Protein AF-A0A352AHS7-F1 (afdb_monomer_lite)

Sequence (173 aa):
MALIEYLEHDDWRSVLRRSFEGAIALLQTDRFGLTSSAIDDIRSWLTSGGISRVQLQLNRQMEERRLTVDRQSDIRDLLLVLVQESQHPIVQLMADGIIPTNQADLLMIYGMSESEFEAILQDISSGANPFESWMLANGYSSQQIDQIYQIIDRWLVKTELNFPARPDNFNLN

Foldseek 3Di:
DALLVLLVDPCNLVSLLCLQVVLLVCLVPPLPDDDDNNVVVNNVQQQVARLVSVLVVLVVSCVVVVPDPVSSVVSVVSSLVSLQVCLVSSVVCCVVSSGPDDPVSVCSNVVHDPVRVVVVVVCVVVVHDVVVVVCVVVPDDPVNVVVVVVVVVVVVVVCVVPDDDDDDDDDDD

pLDDT: mean 84.8, std 16.17, range [30.36, 98.0]

Structure (mmCIF, N/CA/C/O backbone):
data_AF-A0A352AHS7-F1
#
_entry.id   AF-A0A352AHS7-F1
#
loop_
_atom_site.group_PDB
_atom_site.id
_atom_site.type_symbol
_atom_site.label_atom_id
_atom_site.label_alt_id
_atom_site.label_comp_id
_atom_site.label_asym_id
_atom_site.label_entity_id
_atom_site.label_seq_id
_atom_site.pdbx_PDB_ins_code
_atom_site.Cartn_x
_atom_site.Cartn_y
_atom_site.Cartn_z
_atom_site.occupancy
_atom_site.B_iso_or_equiv
_atom_site.auth_seq_id
_atom_site.auth_comp_id
_atom_site.auth_asym_id
_atom_site.auth_atom_id
_atom_site.pdbx_PDB_model_num
ATOM 1 N N . MET A 1 1 ? 3.710 -8.630 -20.070 1.00 80.38 1 MET A N 1
ATOM 2 C CA . MET A 1 1 ? 4.895 -7.956 -19.523 1.00 80.38 1 MET A CA 1
ATOM 3 C C . MET A 1 1 ? 4.692 -7.773 -18.038 1.00 80.38 1 MET A C 1
ATOM 5 O O . MET A 1 1 ? 3.597 -7.366 -17.644 1.00 80.38 1 MET A O 1
ATOM 9 N N . ALA A 1 2 ? 5.701 -8.152 -17.261 1.00 87.44 2 ALA A N 1
ATOM 10 C CA . ALA A 1 2 ? 5.735 -7.941 -15.816 1.00 87.44 2 ALA A CA 1
ATOM 11 C C . ALA A 1 2 ? 5.865 -6.443 -15.508 1.00 87.44 2 ALA A C 1
ATOM 13 O O . ALA A 1 2 ? 6.270 -5.667 -16.380 1.00 87.44 2 ALA A O 1
ATOM 14 N N . LEU A 1 3 ? 5.544 -6.025 -14.281 1.00 91.25 3 LEU A N 1
ATOM 15 C CA . LEU A 1 3 ? 5.599 -4.609 -13.909 1.00 91.25 3 LEU A CA 1
ATOM 16 C C . LEU A 1 3 ? 6.987 -4.009 -14.166 1.00 91.25 3 LEU A C 1
ATOM 18 O O . LEU A 1 3 ? 7.085 -2.966 -14.808 1.00 91.25 3 LEU A O 1
ATOM 22 N N . ILE A 1 4 ? 8.053 -4.689 -13.736 1.00 92.31 4 ILE A N 1
ATOM 23 C CA . ILE A 1 4 ? 9.427 -4.182 -13.864 1.00 92.31 4 ILE A CA 1
ATOM 24 C C . ILE A 1 4 ? 9.837 -3.890 -15.309 1.00 92.31 4 ILE A C 1
ATOM 26 O O . ILE A 1 4 ? 10.536 -2.914 -15.557 1.00 92.31 4 ILE A O 1
ATOM 30 N N . GLU A 1 5 ? 9.356 -4.677 -16.271 1.00 88.62 5 GLU A N 1
ATOM 31 C CA . GLU A 1 5 ? 9.677 -4.476 -17.687 1.00 88.62 5 GLU A CA 1
ATOM 32 C C . GLU A 1 5 ? 9.110 -3.145 -18.188 1.00 88.62 5 GLU A C 1
ATOM 34 O O . GLU A 1 5 ? 9.740 -2.458 -18.985 1.00 88.62 5 GLU A O 1
ATOM 39 N N . TYR A 1 6 ? 7.947 -2.724 -17.687 1.00 89.88 6 TYR A N 1
ATOM 40 C CA . TYR A 1 6 ? 7.410 -1.401 -17.995 1.00 89.88 6 TYR A CA 1
ATOM 41 C C . TYR A 1 6 ? 8.152 -0.275 -17.276 1.00 89.88 6 TYR A C 1
ATOM 43 O O . TYR A 1 6 ? 8.233 0.826 -17.816 1.00 89.88 6 TYR A O 1
ATOM 51 N N . LEU A 1 7 ? 8.710 -0.538 -16.089 1.00 90.25 7 LEU A N 1
ATOM 52 C CA . LEU A 1 7 ? 9.439 0.470 -15.313 1.00 90.25 7 LEU A CA 1
ATOM 53 C C . LEU A 1 7 ? 10.772 0.894 -15.950 1.00 90.25 7 LEU A C 1
ATOM 55 O O . LEU A 1 7 ? 11.311 1.946 -15.612 1.00 90.25 7 LEU A O 1
ATOM 59 N N . GLU A 1 8 ? 11.275 0.111 -16.903 1.00 88.56 8 GLU A N 1
ATOM 60 C CA . GLU A 1 8 ? 12.451 0.439 -17.717 1.00 88.56 8 GLU A CA 1
ATOM 61 C C . GLU A 1 8 ? 12.149 1.468 -18.831 1.00 88.56 8 GLU A C 1
ATOM 63 O O . GLU A 1 8 ? 13.071 2.097 -19.348 1.00 88.56 8 GLU A O 1
ATOM 68 N N . HIS A 1 9 ? 10.877 1.669 -19.197 1.00 89.69 9 HIS A N 1
ATOM 69 C CA . HIS A 1 9 ? 10.460 2.502 -20.333 1.00 89.69 9 HIS A CA 1
ATOM 70 C C . HIS A 1 9 ? 10.014 3.907 -19.904 1.00 89.69 9 HIS A C 1
ATOM 72 O O . HIS A 1 9 ? 9.688 4.144 -18.746 1.00 89.69 9 HIS A O 1
ATOM 78 N N . ASP A 1 10 ? 9.932 4.856 -20.842 1.00 86.25 10 ASP A N 1
ATOM 79 C CA . ASP A 1 10 ? 9.635 6.262 -20.520 1.00 86.25 10 ASP A CA 1
ATOM 80 C C . ASP A 1 10 ? 8.222 6.507 -19.948 1.00 86.25 10 ASP A C 1
ATOM 82 O O . ASP A 1 10 ? 8.051 7.400 -19.118 1.00 86.25 10 ASP A O 1
ATOM 86 N N . ASP A 1 11 ? 7.223 5.688 -20.306 1.00 90.50 11 ASP A N 1
ATOM 87 C CA . ASP A 1 11 ? 5.838 5.786 -19.792 1.00 90.50 11 ASP A CA 1
ATOM 88 C C . ASP A 1 11 ? 5.616 5.038 -18.457 1.00 90.50 11 ASP A C 1
ATOM 90 O O . ASP A 1 11 ? 4.488 4.749 -18.044 1.00 90.50 11 ASP A O 1
ATOM 94 N N . TRP A 1 12 ? 6.692 4.703 -17.741 1.00 94.19 12 TRP A N 1
ATOM 95 C CA . TRP A 1 12 ? 6.616 3.919 -16.508 1.00 94.19 12 TRP A CA 1
ATOM 96 C C . TRP A 1 12 ? 5.683 4.517 -15.444 1.00 94.19 12 TRP A C 1
ATOM 98 O O . TRP A 1 12 ? 5.037 3.765 -14.716 1.00 94.19 12 TRP A O 1
ATOM 108 N N . ARG A 1 13 ? 5.574 5.853 -15.355 1.00 96.19 13 ARG A N 1
ATOM 109 C CA . ARG A 1 13 ? 4.726 6.542 -14.361 1.00 96.19 13 ARG A CA 1
ATOM 110 C C . ARG A 1 13 ? 3.256 6.167 -14.526 1.00 96.19 13 ARG A C 1
ATOM 112 O O . ARG A 1 13 ? 2.597 5.778 -13.561 1.00 96.19 13 ARG A O 1
ATOM 119 N N . SER A 1 14 ? 2.757 6.243 -15.758 1.00 95.50 14 SER A N 1
ATOM 120 C CA . SER A 1 14 ? 1.373 5.905 -16.098 1.00 95.50 14 SER A CA 1
ATOM 121 C C . SER A 1 14 ? 1.101 4.419 -15.894 1.00 95.50 14 SER A C 1
ATOM 123 O O . SER A 1 14 ? 0.000 4.031 -15.498 1.00 95.50 14 SER A O 1
ATOM 125 N N . VAL A 1 15 ? 2.088 3.564 -16.175 1.00 94.75 15 VAL A N 1
ATOM 126 C CA . VAL A 1 15 ? 1.950 2.121 -15.961 1.00 94.75 15 VAL A CA 1
ATOM 127 C C . VAL A 1 15 ? 1.928 1.779 -14.477 1.00 94.75 15 VAL A C 1
ATOM 129 O O . VAL A 1 15 ? 1.049 1.023 -14.069 1.00 94.75 15 VAL A O 1
ATOM 132 N N . LEU A 1 16 ? 2.822 2.349 -13.664 1.00 96.88 16 LEU A N 1
ATOM 133 C CA . LEU A 1 16 ? 2.849 2.111 -12.221 1.00 96.88 16 LEU A CA 1
ATOM 134 C C . LEU A 1 16 ? 1.526 2.525 -11.575 1.00 96.88 16 LEU A C 1
ATOM 136 O O . LEU A 1 16 ? 0.915 1.719 -10.877 1.00 96.88 16 LEU A O 1
ATOM 140 N N . ARG A 1 17 ? 1.042 3.734 -11.888 1.00 98.00 17 ARG A N 1
ATOM 141 C CA . ARG A 1 17 ? -0.247 4.244 -11.406 1.00 98.00 17 ARG A CA 1
ATOM 142 C C . ARG A 1 17 ? -1.402 3.313 -11.768 1.00 98.00 17 ARG A C 1
ATOM 144 O O . ARG A 1 17 ? -2.078 2.811 -10.878 1.00 98.00 17 ARG A O 1
ATOM 151 N N . ARG A 1 18 ? -1.585 3.016 -13.062 1.00 96.94 18 ARG A N 1
ATOM 152 C CA . ARG A 1 18 ? -2.674 2.136 -13.525 1.00 96.94 18 ARG A CA 1
ATOM 153 C C . ARG A 1 18 ? -2.581 0.736 -12.935 1.00 96.94 18 ARG A C 1
ATOM 155 O O . ARG A 1 18 ? -3.608 0.126 -12.655 1.00 96.94 18 ARG A O 1
ATOM 162 N N . SER A 1 19 ? -1.366 0.218 -12.768 1.00 97.44 19 SER A N 1
ATOM 163 C CA . SER A 1 19 ? -1.167 -1.112 -12.199 1.00 97.44 19 SER A CA 1
ATOM 164 C C . SER A 1 19 ? -1.565 -1.137 -10.726 1.00 97.44 19 SER A C 1
ATOM 166 O O . SER A 1 19 ? -2.237 -2.068 -10.290 1.00 97.44 19 SER A O 1
ATOM 168 N N . PHE A 1 20 ? -1.189 -0.097 -9.977 1.00 97.94 20 PHE A N 1
ATOM 169 C CA . PHE A 1 20 ? -1.501 0.036 -8.559 1.00 97.94 20 PHE A CA 1
ATOM 170 C C . PHE A 1 20 ? -3.001 0.234 -8.325 1.00 97.94 20 PHE A C 1
ATOM 172 O O . PHE A 1 20 ? -3.622 -0.552 -7.613 1.00 97.94 20 PHE A O 1
ATOM 179 N N . GLU A 1 21 ? -3.604 1.216 -8.996 1.00 97.38 21 GLU A N 1
ATOM 180 C CA . GLU A 1 21 ? -5.045 1.490 -8.929 1.00 97.38 21 GLU A CA 1
ATOM 181 C C . GLU A 1 21 ? -5.865 0.276 -9.392 1.00 97.38 21 GLU A C 1
ATOM 183 O O . GLU A 1 21 ? -6.843 -0.104 -8.750 1.00 97.38 21 GLU A O 1
ATOM 188 N N . GLY A 1 22 ? -5.429 -0.391 -10.467 1.00 96.81 22 GLY A N 1
ATOM 189 C CA . GLY A 1 22 ? -6.059 -1.609 -10.969 1.00 96.81 22 GLY A CA 1
ATOM 190 C C . GLY A 1 22 ? -5.990 -2.772 -9.978 1.00 96.81 22 GLY A C 1
ATOM 191 O O . GLY A 1 22 ? -6.960 -3.517 -9.843 1.00 96.81 22 GLY A O 1
ATOM 192 N N . ALA A 1 23 ? -4.878 -2.922 -9.252 1.00 97.69 23 ALA A N 1
ATOM 193 C CA . ALA A 1 23 ? -4.743 -3.951 -8.225 1.00 97.69 23 ALA A CA 1
ATOM 194 C C . ALA A 1 23 ? -5.692 -3.689 -7.049 1.00 97.69 23 ALA A C 1
ATOM 196 O O . ALA A 1 23 ? -6.396 -4.605 -6.626 1.00 97.69 23 ALA A O 1
ATOM 197 N N . ILE A 1 24 ? -5.768 -2.444 -6.568 1.00 97.25 24 ILE A N 1
ATOM 198 C CA . ILE A 1 24 ? -6.700 -2.042 -5.506 1.00 97.25 24 ILE A CA 1
ATOM 199 C C . ILE A 1 24 ? -8.151 -2.282 -5.935 1.00 97.25 24 ILE A C 1
ATOM 201 O O . ILE A 1 24 ? -8.898 -2.941 -5.213 1.00 97.25 24 ILE A O 1
ATOM 205 N N . ALA A 1 25 ? -8.534 -1.830 -7.133 1.00 96.69 25 ALA A N 1
ATOM 206 C CA . ALA A 1 25 ? -9.890 -1.999 -7.647 1.00 96.69 25 ALA A CA 1
ATOM 207 C C . ALA A 1 25 ? -10.298 -3.479 -7.741 1.00 96.69 25 ALA A C 1
ATOM 209 O O . ALA A 1 25 ? -11.414 -3.839 -7.361 1.00 96.69 25 ALA A O 1
ATOM 210 N N . LEU A 1 26 ? -9.394 -4.357 -8.193 1.00 96.06 26 LEU A N 1
ATOM 211 C CA . LEU A 1 26 ? -9.645 -5.800 -8.217 1.00 96.06 26 LEU A CA 1
ATOM 212 C C . LEU A 1 26 ? -9.808 -6.369 -6.811 1.00 96.06 26 LEU A C 1
ATOM 214 O O . LEU A 1 26 ? -10.750 -7.114 -6.572 1.00 96.06 26 LEU A O 1
ATOM 218 N N . LEU A 1 27 ? -8.942 -6.000 -5.865 1.00 95.88 27 LEU A N 1
ATOM 219 C CA . LEU A 1 27 ? -9.061 -6.473 -4.484 1.00 95.88 27 LEU A CA 1
ATOM 220 C C . LEU A 1 27 ? -10.393 -6.071 -3.835 1.00 95.88 27 LEU A C 1
ATOM 222 O O . LEU A 1 27 ? -10.911 -6.835 -3.026 1.00 95.88 27 LEU A O 1
ATOM 226 N N . GLN A 1 28 ? -10.959 -4.926 -4.219 1.00 93.19 28 GLN A N 1
ATOM 227 C CA . GLN A 1 28 ? -12.255 -4.453 -3.726 1.00 93.19 28 GLN A CA 1
ATOM 228 C C . GLN A 1 28 ? -13.466 -5.121 -4.397 1.00 93.19 28 GLN A C 1
ATOM 230 O O . GLN A 1 28 ? -14.540 -5.151 -3.801 1.00 93.19 28 GLN A O 1
ATOM 235 N N . THR A 1 29 ? -13.337 -5.612 -5.635 1.00 92.81 29 THR A N 1
ATOM 236 C CA . THR A 1 29 ? -14.494 -6.022 -6.460 1.00 92.81 29 THR A CA 1
ATOM 237 C C . THR A 1 29 ? -14.452 -7.479 -6.912 1.00 92.81 29 THR A C 1
ATOM 239 O O . THR A 1 29 ? -15.416 -8.212 -6.706 1.00 92.81 29 THR A O 1
ATOM 242 N N . ASP A 1 30 ? -13.343 -7.912 -7.509 1.00 91.81 30 ASP A N 1
ATOM 243 C CA . ASP A 1 30 ? -13.115 -9.274 -7.989 1.00 91.81 30 ASP A CA 1
ATOM 244 C C . ASP A 1 30 ? -11.653 -9.669 -7.750 1.00 91.81 30 ASP A C 1
ATOM 246 O O . ASP A 1 30 ? -10.775 -9.558 -8.614 1.00 91.81 30 ASP A O 1
ATOM 250 N N . ARG A 1 31 ? -11.394 -10.142 -6.526 1.00 85.25 31 ARG A N 1
ATOM 251 C CA . ARG A 1 31 ? -10.047 -10.459 -6.038 1.00 85.25 31 ARG A CA 1
ATOM 252 C C . ARG A 1 31 ? -9.295 -11.419 -6.960 1.00 85.25 31 ARG A C 1
ATOM 254 O O . ARG A 1 31 ? -8.076 -11.296 -7.091 1.00 85.25 31 ARG A O 1
ATOM 261 N N . PHE A 1 32 ? -9.999 -12.355 -7.592 1.00 88.56 32 PHE A N 1
ATOM 262 C CA . PHE A 1 32 ? -9.415 -13.408 -8.427 1.00 88.56 32 PHE A CA 1
ATOM 263 C C . PHE A 1 32 ? -9.594 -13.155 -9.927 1.00 88.56 32 PHE A C 1
ATOM 265 O O . PHE A 1 32 ? -9.212 -14.002 -10.737 1.00 88.56 32 PHE A O 1
ATOM 272 N N . GLY A 1 33 ? -10.120 -11.986 -10.299 1.00 88.75 33 GLY A N 1
ATOM 273 C CA . GLY A 1 33 ? -10.346 -11.598 -11.682 1.00 88.75 33 GLY A CA 1
ATOM 274 C C . GLY A 1 33 ? -9.075 -11.665 -12.528 1.00 88.75 33 GLY A C 1
ATOM 275 O O . GLY A 1 33 ? -7.960 -11.397 -12.059 1.00 88.75 33 GLY A O 1
ATOM 276 N N . LEU A 1 34 ? -9.240 -12.036 -13.796 1.00 90.44 34 LEU A N 1
ATOM 277 C CA . LEU A 1 34 ? -8.148 -12.043 -14.766 1.00 90.44 34 LEU A CA 1
ATOM 278 C C . LEU A 1 34 ? -7.705 -10.608 -15.064 1.00 90.44 34 LEU A C 1
ATOM 280 O O . LEU A 1 34 ? -8.527 -9.713 -15.241 1.00 90.44 34 LEU A O 1
ATOM 284 N N . THR A 1 35 ? -6.395 -10.393 -15.142 1.00 93.12 35 THR A N 1
ATOM 285 C CA . THR A 1 35 ? -5.814 -9.065 -15.347 1.00 93.12 35 THR A CA 1
ATOM 286 C C . THR A 1 35 ? -4.433 -9.158 -15.994 1.00 93.12 35 THR A C 1
ATOM 288 O O . THR A 1 35 ? -3.923 -10.247 -16.263 1.00 93.12 35 THR A O 1
ATOM 291 N N . SER A 1 36 ? -3.829 -8.009 -16.284 1.00 93.81 36 SER A N 1
ATOM 292 C CA . SER A 1 36 ? -2.459 -7.948 -16.790 1.00 93.81 36 SER A CA 1
ATOM 293 C C . SER A 1 36 ? -1.448 -8.394 -15.729 1.00 93.81 36 SER A C 1
ATOM 295 O O . SER A 1 36 ? -1.640 -8.151 -14.541 1.00 93.81 36 SER A O 1
ATOM 297 N N . SER A 1 37 ? -0.325 -8.971 -16.165 1.00 93.81 37 SER A N 1
ATOM 298 C CA . SER A 1 37 ? 0.751 -9.410 -15.262 1.00 93.81 37 SER A CA 1
ATOM 299 C C . SER A 1 37 ? 1.276 -8.290 -14.354 1.00 93.81 37 SER A C 1
ATOM 301 O O . SER A 1 37 ? 1.572 -8.561 -13.203 1.00 93.81 37 SER A O 1
ATOM 303 N N . ALA A 1 38 ? 1.344 -7.039 -14.824 1.00 94.75 38 ALA A N 1
ATOM 304 C CA . ALA A 1 38 ? 1.801 -5.912 -14.004 1.00 94.75 38 ALA A CA 1
ATOM 305 C C . ALA A 1 38 ? 0.830 -5.563 -12.858 1.00 94.75 38 ALA A C 1
ATOM 307 O O . ALA A 1 38 ? 1.261 -5.231 -11.756 1.00 94.75 38 ALA A O 1
ATOM 308 N N . ILE A 1 39 ? -0.482 -5.665 -13.106 1.00 96.81 39 ILE A N 1
ATOM 309 C CA . ILE A 1 39 ? -1.504 -5.524 -12.057 1.00 96.81 39 ILE A CA 1
ATOM 310 C C . ILE A 1 39 ? -1.431 -6.717 -11.098 1.00 96.81 39 ILE A C 1
ATOM 312 O O . ILE A 1 39 ? -1.540 -6.543 -9.885 1.00 96.81 39 ILE A O 1
ATOM 316 N N . ASP A 1 40 ? -1.237 -7.924 -11.634 1.00 96.25 40 ASP A N 1
ATOM 317 C CA . ASP A 1 40 ? -1.167 -9.143 -10.830 1.00 96.25 40 ASP A CA 1
ATOM 318 C C . ASP A 1 40 ? 0.056 -9.176 -9.902 1.00 96.25 40 ASP A C 1
ATOM 320 O O . ASP A 1 40 ? -0.067 -9.588 -8.750 1.00 96.25 40 ASP A O 1
ATOM 324 N N . ASP A 1 41 ? 1.201 -8.655 -10.356 1.00 96.50 41 ASP A N 1
ATOM 325 C CA . ASP A 1 41 ? 2.402 -8.470 -9.535 1.00 96.50 41 ASP A CA 1
ATOM 326 C C . ASP A 1 41 ? 2.070 -7.653 -8.274 1.00 96.50 41 ASP A C 1
ATOM 328 O O . ASP A 1 41 ? 2.253 -8.128 -7.149 1.00 96.50 41 ASP A O 1
ATOM 332 N N . ILE A 1 42 ? 1.492 -6.456 -8.444 1.00 97.44 42 ILE A N 1
ATOM 333 C CA . ILE A 1 42 ? 1.124 -5.585 -7.316 1.00 97.44 42 ILE A CA 1
ATOM 334 C C . ILE A 1 42 ? 0.070 -6.257 -6.437 1.00 97.44 42 ILE A C 1
ATOM 336 O O . ILE A 1 42 ? 0.216 -6.276 -5.216 1.00 97.44 42 ILE A O 1
ATOM 340 N N . ARG A 1 43 ? -0.967 -6.853 -7.034 1.00 97.31 43 ARG A N 1
ATOM 341 C CA . ARG A 1 43 ? -2.020 -7.574 -6.306 1.00 97.31 43 ARG A CA 1
ATOM 342 C C . ARG A 1 43 ? -1.443 -8.681 -5.419 1.00 97.31 43 ARG A C 1
ATOM 344 O O . ARG A 1 43 ? -1.817 -8.805 -4.248 1.00 97.31 43 ARG A O 1
ATOM 351 N N . SER A 1 44 ? -0.532 -9.484 -5.959 1.00 96.50 44 SER A N 1
ATOM 352 C CA . SER A 1 44 ? 0.135 -10.561 -5.230 1.00 96.50 44 SER A CA 1
ATOM 353 C C . SER A 1 44 ? 0.993 -10.018 -4.085 1.00 96.50 44 SER A C 1
ATOM 355 O O . SER A 1 44 ? 0.954 -10.537 -2.968 1.00 96.50 44 SER A O 1
ATOM 357 N N . TRP A 1 45 ? 1.737 -8.937 -4.311 1.00 97.31 45 TRP A N 1
ATOM 358 C CA . TRP A 1 45 ? 2.573 -8.337 -3.270 1.00 97.31 45 TRP A CA 1
ATOM 359 C C . TRP A 1 45 ? 1.737 -7.712 -2.149 1.00 97.31 45 TRP A C 1
ATOM 361 O O . TRP A 1 45 ? 1.998 -7.998 -0.981 1.00 97.31 45 TRP A O 1
ATOM 371 N N . LEU A 1 46 ? 0.680 -6.970 -2.492 1.00 96.62 46 LEU A N 1
ATOM 372 C CA . LEU A 1 46 ? -0.267 -6.401 -1.529 1.00 96.62 46 LEU A CA 1
ATOM 373 C C . LEU A 1 46 ? -0.897 -7.481 -0.644 1.00 96.62 46 LEU A C 1
ATOM 375 O O . LEU A 1 46 ? -0.905 -7.364 0.577 1.00 96.62 46 LEU A O 1
ATOM 379 N N . THR A 1 47 ? -1.389 -8.565 -1.241 1.00 95.31 47 THR A N 1
ATOM 380 C CA . THR A 1 47 ? -2.056 -9.637 -0.481 1.00 95.31 47 THR A CA 1
ATOM 381 C C . THR A 1 47 ? -1.095 -10.497 0.338 1.00 95.31 47 THR A C 1
ATOM 383 O O . THR A 1 47 ? -1.510 -11.092 1.329 1.00 95.31 47 THR A O 1
ATOM 386 N N . SER A 1 48 ? 0.183 -10.574 -0.045 1.00 93.62 48 SER A N 1
ATOM 387 C CA . SER A 1 48 ? 1.188 -11.379 0.665 1.00 93.62 48 SER A CA 1
ATOM 388 C C . SER A 1 48 ? 1.904 -10.633 1.791 1.00 93.62 48 SER A C 1
ATOM 390 O O . SER A 1 48 ? 2.421 -11.279 2.701 1.00 93.62 48 SER A O 1
ATOM 392 N N . GLY A 1 49 ? 1.949 -9.300 1.762 1.00 91.25 49 GLY A N 1
ATOM 393 C CA . GLY A 1 49 ? 2.622 -8.533 2.813 1.00 91.25 49 GLY A CA 1
ATOM 394 C C . GLY A 1 49 ? 2.437 -7.021 2.740 1.00 91.25 49 GLY A C 1
ATOM 395 O O . GLY A 1 49 ? 3.314 -6.291 3.196 1.00 91.25 49 GLY A O 1
ATOM 396 N N . GLY A 1 50 ? 1.343 -6.559 2.136 1.00 93.94 50 GLY A N 1
ATOM 397 C CA . GLY A 1 50 ? 0.973 -5.150 2.105 1.00 93.94 50 GLY A CA 1
ATOM 398 C C . GLY A 1 50 ? 1.920 -4.261 1.307 1.00 93.94 50 GLY A C 1
ATOM 399 O O . GLY A 1 50 ? 2.563 -4.689 0.343 1.00 93.94 50 GLY A O 1
ATOM 400 N N . ILE A 1 51 ? 1.967 -2.992 1.696 1.00 94.94 51 ILE A N 1
ATOM 401 C CA . ILE A 1 51 ? 2.738 -1.952 1.011 1.00 94.94 51 ILE A CA 1
ATOM 402 C C . ILE A 1 51 ? 4.238 -2.201 1.177 1.00 94.94 51 ILE A C 1
ATOM 404 O O . ILE A 1 51 ? 4.986 -2.116 0.202 1.00 94.94 51 ILE A O 1
ATOM 408 N N . SER A 1 52 ? 4.666 -2.627 2.363 1.00 93.44 52 SER A N 1
ATOM 409 C CA . SER A 1 52 ? 6.042 -3.020 2.666 1.00 93.44 52 SER A CA 1
ATOM 410 C C . SER A 1 52 ? 6.538 -4.094 1.700 1.00 93.44 52 SER A C 1
ATOM 412 O O . SER A 1 52 ? 7.670 -4.042 1.211 1.00 93.44 52 SER A O 1
ATOM 414 N N . ARG A 1 53 ? 5.682 -5.065 1.354 1.00 95.62 53 ARG A N 1
ATOM 415 C CA . ARG A 1 53 ? 6.033 -6.097 0.374 1.00 95.62 53 ARG A CA 1
ATOM 416 C C . ARG A 1 53 ? 6.135 -5.542 -1.042 1.00 95.62 53 ARG A C 1
ATOM 418 O O . ARG A 1 53 ? 7.060 -5.938 -1.751 1.00 95.62 53 ARG A O 1
ATOM 425 N N . VAL A 1 54 ? 5.243 -4.633 -1.442 1.00 96.44 54 VAL A N 1
ATOM 426 C CA . VAL A 1 54 ? 5.321 -3.938 -2.740 1.00 96.44 54 VAL A CA 1
ATOM 427 C C . VAL A 1 54 ? 6.642 -3.174 -2.856 1.00 96.44 54 VAL A C 1
ATOM 429 O O . VAL A 1 54 ? 7.368 -3.359 -3.831 1.00 96.44 54 VAL A O 1
ATOM 432 N N . GLN A 1 55 ? 7.004 -2.388 -1.838 1.00 95.62 55 GLN A N 1
ATOM 433 C CA . GLN A 1 55 ? 8.272 -1.655 -1.789 1.00 95.62 55 GLN A CA 1
ATOM 434 C C . GLN A 1 55 ? 9.481 -2.587 -1.880 1.00 95.62 55 GLN A C 1
ATOM 436 O O . GLN A 1 55 ? 10.385 -2.352 -2.681 1.00 95.62 55 GLN A O 1
ATOM 441 N N . LEU A 1 56 ? 9.487 -3.664 -1.088 1.00 95.94 56 LEU A N 1
ATOM 442 C CA . LEU A 1 56 ? 10.568 -4.645 -1.082 1.00 95.94 56 LEU A CA 1
ATOM 443 C C . LEU A 1 56 ? 10.771 -5.277 -2.465 1.00 95.94 56 LEU A C 1
ATOM 445 O O . LEU A 1 56 ? 11.905 -5.384 -2.929 1.00 95.94 56 LEU A O 1
ATOM 449 N N . GLN A 1 57 ? 9.687 -5.708 -3.120 1.00 96.94 57 GLN A N 1
ATOM 450 C CA . GLN A 1 57 ? 9.779 -6.341 -4.438 1.00 96.94 57 GLN A CA 1
ATOM 451 C C . GLN A 1 57 ? 10.188 -5.349 -5.521 1.00 96.94 57 GLN A C 1
ATOM 453 O O . GLN A 1 57 ? 11.048 -5.681 -6.332 1.00 96.94 57 GLN A O 1
ATOM 458 N N . LEU A 1 58 ? 9.649 -4.128 -5.502 1.00 95.88 58 LEU A N 1
ATOM 459 C CA . LEU A 1 58 ? 10.064 -3.083 -6.432 1.00 95.88 58 LEU A CA 1
ATOM 460 C C . LEU A 1 58 ? 11.551 -2.764 -6.280 1.00 95.88 58 LEU A C 1
ATOM 462 O O . LEU A 1 58 ? 12.271 -2.824 -7.268 1.00 95.88 58 LEU A O 1
ATOM 466 N N . ASN A 1 59 ? 12.037 -2.500 -5.064 1.00 95.75 59 ASN A N 1
ATOM 467 C CA . ASN A 1 59 ? 13.457 -2.211 -4.831 1.00 95.75 59 ASN A CA 1
ATOM 468 C C . ASN A 1 59 ? 14.349 -3.340 -5.350 1.00 95.75 59 ASN A C 1
ATOM 470 O O . ASN A 1 59 ? 15.253 -3.093 -6.145 1.00 95.75 59 ASN A O 1
ATOM 474 N N . ARG A 1 60 ? 14.022 -4.587 -4.994 1.00 96.44 60 ARG A N 1
ATOM 475 C CA . ARG A 1 60 ? 14.746 -5.764 -5.472 1.00 96.44 60 ARG A CA 1
ATOM 476 C C . ARG A 1 60 ? 14.777 -5.837 -7.001 1.00 96.44 60 ARG A C 1
ATOM 478 O O . ARG A 1 60 ? 15.837 -6.030 -7.586 1.00 96.44 60 ARG A O 1
ATOM 485 N N . GLN A 1 61 ? 13.627 -5.693 -7.656 1.00 95.00 61 GLN A N 1
ATOM 486 C CA . GLN A 1 61 ? 13.539 -5.805 -9.111 1.00 95.00 61 GLN A CA 1
ATOM 487 C C . GLN A 1 61 ? 14.265 -4.654 -9.822 1.00 95.00 61 GLN A C 1
ATOM 489 O O . GLN A 1 61 ? 14.932 -4.880 -10.831 1.00 95.00 61 GLN A O 1
ATOM 494 N N . MET A 1 62 ? 14.190 -3.433 -9.289 1.00 95.94 62 MET A N 1
ATOM 495 C CA . MET A 1 62 ? 14.913 -2.283 -9.833 1.00 95.94 62 MET A CA 1
ATOM 496 C C . MET A 1 62 ? 16.436 -2.434 -9.700 1.00 95.94 62 MET A C 1
ATOM 498 O O . MET A 1 62 ? 17.165 -2.066 -10.625 1.00 95.94 62 MET A O 1
ATOM 502 N N . GLU A 1 63 ? 16.916 -2.998 -8.588 1.00 93.69 63 GLU A N 1
ATOM 503 C CA . GLU A 1 63 ? 18.330 -3.332 -8.376 1.00 93.69 63 GLU A CA 1
ATOM 504 C C . GLU A 1 63 ? 18.805 -4.425 -9.340 1.00 93.69 63 GLU A C 1
ATOM 506 O O . GLU A 1 63 ? 19.821 -4.255 -10.018 1.00 93.69 63 GLU A O 1
ATOM 511 N N . GLU A 1 64 ? 18.048 -5.521 -9.461 1.00 94.44 64 GLU A N 1
ATOM 512 C CA . GLU A 1 64 ? 18.348 -6.629 -10.378 1.00 94.44 64 GLU A CA 1
ATOM 513 C C . GLU A 1 64 ? 18.428 -6.151 -11.840 1.00 94.44 64 GLU A C 1
ATOM 515 O O . GLU A 1 64 ? 19.302 -6.587 -12.595 1.00 94.44 64 GLU A O 1
ATOM 520 N N . ARG A 1 65 ? 17.562 -5.206 -12.228 1.00 92.06 65 ARG A N 1
ATOM 521 C CA . ARG A 1 65 ? 17.541 -4.581 -13.562 1.00 92.06 65 ARG A CA 1
ATOM 522 C C . ARG A 1 65 ? 18.479 -3.386 -13.722 1.00 92.06 65 ARG A C 1
ATOM 524 O O . ARG A 1 65 ? 18.610 -2.868 -14.828 1.00 92.06 65 ARG A O 1
ATOM 531 N N . ARG A 1 66 ? 19.183 -2.983 -12.660 1.00 93.31 66 ARG A N 1
ATOM 532 C CA . ARG A 1 66 ? 20.159 -1.879 -12.659 1.00 93.31 66 ARG A CA 1
ATOM 533 C C . ARG A 1 66 ? 19.576 -0.552 -13.156 1.00 93.31 66 ARG A C 1
ATOM 535 O O . ARG A 1 66 ? 20.242 0.184 -13.885 1.00 93.31 66 ARG A O 1
ATOM 542 N N . LEU A 1 67 ? 18.346 -0.232 -12.752 1.00 93.50 67 LEU A N 1
ATOM 543 C CA . LEU A 1 67 ? 17.775 1.095 -13.003 1.00 93.50 67 LEU A CA 1
ATOM 544 C C . LEU A 1 67 ? 18.653 2.167 -12.346 1.00 93.50 67 LEU A C 1
ATOM 546 O O . LEU A 1 67 ? 19.251 1.930 -11.293 1.00 93.50 67 LEU A O 1
ATOM 550 N N . THR A 1 68 ? 18.720 3.352 -12.954 1.00 95.00 68 THR A N 1
ATOM 551 C CA . THR A 1 68 ? 19.497 4.471 -12.403 1.00 95.00 68 THR A CA 1
ATOM 552 C C . THR A 1 68 ? 18.977 4.871 -11.024 1.00 95.00 68 THR A C 1
ATOM 554 O O . THR A 1 68 ? 17.785 4.747 -10.748 1.00 95.00 68 THR A O 1
ATOM 557 N N . VAL A 1 69 ? 19.860 5.381 -10.162 1.00 94.75 69 VAL A N 1
ATOM 558 C CA . VAL A 1 69 ? 19.493 5.815 -8.800 1.00 94.75 69 VAL A CA 1
ATOM 559 C C . VAL A 1 69 ? 18.348 6.831 -8.834 1.00 94.75 69 VAL A C 1
ATOM 561 O O . VAL A 1 69 ? 17.386 6.681 -8.082 1.00 94.75 69 VAL A O 1
ATOM 564 N N . ASP A 1 70 ? 18.399 7.784 -9.768 1.00 96.00 70 ASP A N 1
ATOM 565 C CA . ASP A 1 70 ? 17.346 8.785 -9.966 1.00 96.00 70 ASP A CA 1
ATOM 566 C C . ASP A 1 70 ? 16.007 8.134 -10.331 1.00 96.00 70 ASP A C 1
ATOM 568 O O . ASP A 1 70 ? 14.981 8.441 -9.732 1.00 96.00 70 ASP A O 1
ATOM 572 N N . ARG A 1 71 ? 16.007 7.162 -11.257 1.00 94.44 71 ARG A N 1
ATOM 573 C CA . ARG A 1 71 ? 14.784 6.442 -11.644 1.00 94.44 71 ARG A CA 1
ATOM 574 C C . ARG A 1 71 ? 14.214 5.648 -10.472 1.00 94.44 71 ARG A C 1
ATOM 576 O O . ARG A 1 71 ? 13.001 5.625 -10.292 1.00 94.44 71 ARG A O 1
ATOM 583 N N . GLN A 1 72 ? 15.068 5.001 -9.684 1.00 95.69 72 GLN A N 1
ATOM 584 C CA . GLN A 1 72 ? 14.625 4.273 -8.498 1.00 95.69 72 GLN A CA 1
ATOM 585 C C . GLN A 1 72 ? 14.007 5.209 -7.457 1.00 95.69 72 GLN A C 1
ATOM 587 O O . GLN A 1 72 ? 13.003 4.853 -6.842 1.00 95.69 72 GLN A O 1
ATOM 592 N N . SER A 1 73 ? 14.595 6.394 -7.264 1.00 96.31 73 SER A N 1
ATOM 593 C CA . SER A 1 73 ? 14.042 7.415 -6.372 1.00 96.31 73 SER A CA 1
ATOM 594 C C . SER A 1 73 ? 12.675 7.877 -6.859 1.00 96.31 73 SER A C 1
ATOM 596 O O . SER A 1 73 ? 11.709 7.762 -6.114 1.00 96.31 73 SER A O 1
ATOM 598 N N . ASP A 1 74 ? 12.567 8.257 -8.135 1.00 97.12 74 ASP A N 1
ATOM 599 C CA . ASP A 1 74 ? 11.306 8.685 -8.741 1.00 97.12 74 ASP A CA 1
ATOM 600 C C . ASP A 1 74 ? 10.191 7.635 -8.570 1.00 97.12 74 ASP A C 1
ATOM 602 O O . ASP A 1 74 ? 9.035 7.979 -8.317 1.00 97.12 74 ASP A O 1
ATOM 606 N N . ILE A 1 75 ? 10.517 6.346 -8.738 1.00 96.62 75 ILE A N 1
ATOM 607 C CA . ILE A 1 75 ? 9.555 5.245 -8.586 1.00 96.62 75 ILE A CA 1
ATOM 608 C C . ILE A 1 75 ? 9.087 5.120 -7.133 1.00 96.62 75 ILE A C 1
ATOM 610 O O . ILE A 1 75 ? 7.889 4.955 -6.897 1.00 96.62 75 ILE A O 1
ATOM 614 N N . ARG A 1 76 ? 10.006 5.213 -6.162 1.00 95.81 76 ARG A N 1
ATOM 615 C CA . ARG A 1 76 ? 9.663 5.177 -4.731 1.00 95.81 76 ARG A CA 1
ATOM 616 C C . ARG A 1 76 ? 8.789 6.361 -4.332 1.00 95.81 76 ARG A C 1
ATOM 618 O O . ARG A 1 76 ? 7.794 6.163 -3.637 1.00 95.81 76 ARG A O 1
ATOM 625 N N . ASP A 1 77 ? 9.121 7.551 -4.816 1.00 96.00 77 ASP A N 1
ATOM 626 C CA . ASP A 1 77 ? 8.374 8.772 -4.521 1.00 96.00 77 ASP A CA 1
ATOM 627 C C . ASP A 1 77 ? 6.962 8.701 -5.111 1.00 96.00 77 ASP A C 1
ATOM 629 O O . ASP A 1 77 ? 5.981 8.995 -4.427 1.00 96.00 77 ASP A O 1
ATOM 633 N N . LEU A 1 78 ? 6.824 8.218 -6.352 1.00 97.00 78 LEU A N 1
ATOM 634 C CA . LEU A 1 78 ? 5.505 8.010 -6.946 1.00 97.00 78 LEU A CA 1
ATOM 635 C C . LEU A 1 78 ? 4.698 6.952 -6.183 1.00 97.00 78 LEU A C 1
ATOM 637 O O . LEU A 1 78 ? 3.504 7.143 -5.973 1.00 97.00 78 LEU A O 1
ATOM 641 N N . LEU A 1 79 ? 5.320 5.857 -5.741 1.00 96.44 79 LEU A N 1
ATOM 642 C CA . LEU A 1 79 ? 4.627 4.847 -4.940 1.00 96.44 79 LEU A CA 1
ATOM 643 C C . LEU A 1 79 ? 4.083 5.435 -3.630 1.00 96.44 79 LEU A C 1
ATOM 645 O O . LEU A 1 79 ? 2.946 5.142 -3.271 1.00 96.44 79 LEU A O 1
ATOM 649 N N . LEU A 1 80 ? 4.858 6.277 -2.939 1.00 93.75 80 LEU A N 1
ATOM 650 C CA . LEU A 1 80 ? 4.401 6.974 -1.731 1.00 93.75 80 LEU A CA 1
ATOM 651 C C . LEU A 1 80 ? 3.164 7.834 -2.017 1.00 93.75 80 LEU A C 1
ATOM 653 O O . LEU A 1 80 ? 2.182 7.753 -1.282 1.00 93.75 80 LEU A O 1
ATOM 657 N N . VAL A 1 81 ? 3.177 8.593 -3.116 1.00 95.50 81 VAL A N 1
ATOM 658 C CA . VAL A 1 81 ? 2.019 9.392 -3.548 1.00 95.50 81 VAL A CA 1
ATOM 659 C C . VAL A 1 81 ? 0.800 8.507 -3.813 1.00 95.50 81 VAL A C 1
ATOM 661 O O . VAL A 1 81 ? -0.286 8.810 -3.328 1.00 95.50 81 VAL A O 1
ATOM 664 N N . LEU A 1 82 ? 0.966 7.385 -4.519 1.00 96.62 82 LEU A N 1
ATOM 665 C CA . LEU A 1 82 ? -0.139 6.467 -4.822 1.00 96.62 82 LEU A CA 1
ATOM 666 C C . LEU A 1 82 ? -0.749 5.843 -3.561 1.00 96.62 82 LEU A C 1
ATOM 668 O O . LEU A 1 82 ? -1.967 5.677 -3.484 1.00 96.62 82 LEU A O 1
ATOM 672 N N . VAL A 1 83 ? 0.083 5.516 -2.569 1.00 94.19 83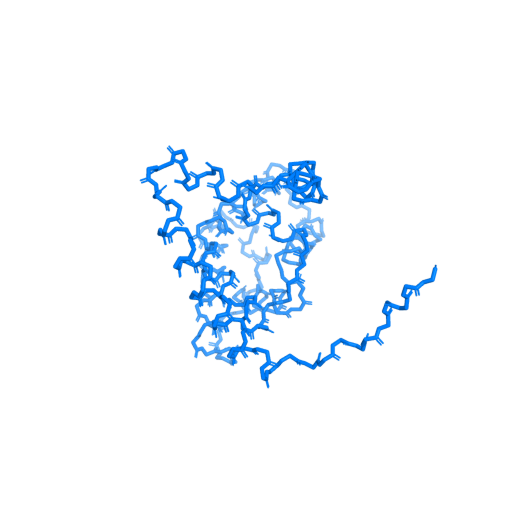 VAL A N 1
ATOM 673 C CA . VAL A 1 83 ? -0.369 4.994 -1.271 1.00 94.19 83 VAL A CA 1
ATOM 674 C C . VAL A 1 83 ? -1.191 6.039 -0.522 1.00 94.19 83 VAL A C 1
ATOM 676 O O . VAL A 1 83 ? -2.247 5.703 0.006 1.00 94.19 83 VAL A O 1
ATOM 679 N N . GLN A 1 84 ? -0.755 7.299 -0.534 1.00 91.44 84 GLN A N 1
ATOM 680 C CA . GLN A 1 84 ? -1.484 8.412 0.078 1.00 91.44 84 GLN A CA 1
ATOM 681 C C . GLN A 1 84 ? -2.821 8.679 -0.628 1.00 91.44 84 GLN A C 1
ATOM 683 O O . GLN A 1 84 ? -3.866 8.744 0.015 1.00 91.44 84 GLN A O 1
ATOM 688 N N . GLU A 1 85 ? -2.823 8.745 -1.961 1.00 94.00 85 GLU A N 1
ATOM 689 C CA . GLU A 1 85 ? -4.046 8.917 -2.760 1.00 94.00 85 GLU A CA 1
ATOM 690 C C . GLU A 1 85 ? -5.036 7.752 -2.577 1.00 94.00 85 GLU A C 1
ATOM 692 O O . GLU A 1 85 ? -6.249 7.943 -2.659 1.00 94.00 85 GLU A O 1
ATOM 697 N N . SER A 1 86 ? -4.528 6.549 -2.290 1.00 93.62 86 SER A N 1
ATOM 698 C CA . SER A 1 86 ? -5.320 5.330 -2.085 1.00 93.62 86 SER A CA 1
ATOM 699 C C . SER A 1 86 ? -5.476 4.945 -0.610 1.00 93.62 86 SER A C 1
ATOM 701 O O . SER A 1 86 ? -5.835 3.801 -0.320 1.00 93.62 86 SER A O 1
ATOM 703 N N . GLN A 1 87 ? -5.244 5.874 0.326 1.00 91.44 87 GLN A N 1
ATOM 704 C CA . GLN A 1 87 ? -5.272 5.612 1.769 1.00 91.44 87 GLN A CA 1
ATOM 705 C C . GLN A 1 87 ? -6.556 4.895 2.195 1.00 91.44 87 GLN A C 1
ATOM 707 O O . GLN A 1 87 ? -6.504 3.830 2.806 1.00 91.44 87 GLN A O 1
ATOM 712 N N . HIS A 1 88 ? -7.716 5.459 1.855 1.00 91.69 88 HIS A N 1
ATOM 713 C CA . HIS A 1 88 ? -8.995 4.908 2.292 1.00 91.69 88 HIS A CA 1
ATOM 714 C C . HIS A 1 88 ? -9.257 3.492 1.734 1.00 91.69 88 HIS A C 1
ATOM 716 O O . HIS A 1 88 ? -9.517 2.591 2.535 1.00 91.69 88 HIS A O 1
ATOM 722 N N . PRO A 1 89 ? -9.117 3.237 0.415 1.00 93.69 89 PRO A N 1
ATOM 723 C CA . PRO A 1 89 ? -9.171 1.884 -0.135 1.00 93.69 89 PRO A CA 1
ATOM 724 C C . PRO A 1 89 ? -8.234 0.881 0.545 1.00 93.69 89 PRO A C 1
ATOM 726 O O . PRO A 1 89 ? -8.653 -0.235 0.840 1.00 93.69 89 PRO A O 1
ATOM 729 N N . ILE A 1 90 ? -6.981 1.261 0.814 1.00 92.69 90 ILE A N 1
ATOM 730 C CA . ILE A 1 90 ? -5.995 0.362 1.429 1.00 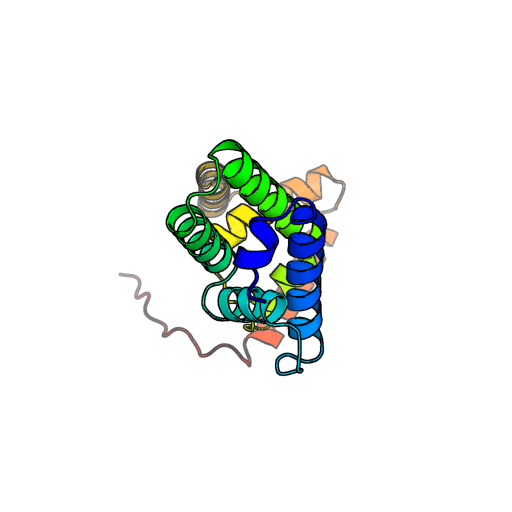92.69 90 ILE A CA 1
ATOM 731 C C . ILE A 1 90 ? -6.392 0.027 2.869 1.00 92.69 90 ILE A C 1
ATOM 733 O O . ILE A 1 90 ? -6.373 -1.144 3.245 1.00 92.69 90 ILE A O 1
ATOM 737 N N . VAL A 1 91 ? -6.800 1.026 3.658 1.00 89.75 91 VAL A N 1
ATOM 738 C CA . VAL A 1 91 ? -7.259 0.820 5.042 1.00 89.75 91 VAL A CA 1
ATOM 739 C C . VAL A 1 91 ? -8.488 -0.085 5.080 1.00 89.75 91 VAL A C 1
ATOM 741 O O . VAL A 1 91 ? -8.560 -0.974 5.926 1.00 89.75 91 VAL A O 1
ATOM 744 N N . GLN A 1 92 ? -9.423 0.077 4.141 1.00 88.56 92 GLN A N 1
ATOM 745 C CA . GLN A 1 92 ? -10.580 -0.811 4.044 1.00 88.56 92 GLN A CA 1
ATOM 746 C C . GLN A 1 92 ? -10.154 -2.257 3.746 1.00 88.56 92 GLN A C 1
ATOM 748 O O . GLN A 1 92 ? -10.582 -3.179 4.432 1.00 88.56 92 GLN A O 1
ATOM 753 N N . LEU A 1 93 ? -9.247 -2.463 2.787 1.00 91.00 93 LEU A N 1
ATOM 754 C CA . LEU A 1 93 ? -8.724 -3.796 2.462 1.00 91.00 93 LEU A CA 1
ATOM 755 C C . LEU A 1 93 ? -7.954 -4.444 3.627 1.00 91.00 93 LEU A C 1
ATOM 757 O O . LEU A 1 93 ? -7.949 -5.672 3.743 1.00 91.00 93 LEU A O 1
ATOM 761 N N . MET A 1 94 ? -7.307 -3.644 4.480 1.00 91.06 94 MET A N 1
ATOM 762 C CA . MET A 1 94 ? -6.698 -4.113 5.731 1.00 91.06 94 MET A CA 1
ATOM 763 C C . MET A 1 94 ? -7.754 -4.516 6.763 1.00 91.06 94 MET A C 1
ATOM 765 O O . MET A 1 94 ? -7.640 -5.579 7.371 1.00 91.06 94 MET A O 1
ATOM 769 N N . ALA A 1 95 ? -8.802 -3.705 6.935 1.00 85.56 95 ALA A N 1
ATOM 770 C CA . ALA A 1 95 ? -9.916 -4.009 7.833 1.00 85.56 95 ALA A CA 1
ATOM 771 C C . ALA A 1 95 ? -10.655 -5.294 7.420 1.00 85.56 95 ALA A C 1
ATOM 773 O O . ALA A 1 95 ? -11.030 -6.093 8.276 1.00 85.56 95 ALA A O 1
ATOM 774 N N . ASP A 1 96 ? -10.779 -5.534 6.112 1.00 85.19 96 ASP A N 1
ATOM 775 C CA . ASP A 1 96 ? -11.382 -6.744 5.543 1.00 85.19 96 ASP A CA 1
ATOM 776 C C . ASP A 1 96 ? -10.440 -7.968 5.586 1.00 85.19 96 ASP A C 1
ATOM 778 O O . ASP A 1 96 ? -10.804 -9.060 5.144 1.00 85.19 96 ASP A O 1
ATOM 782 N N . GLY A 1 97 ? -9.207 -7.807 6.084 1.00 85.75 97 GLY A N 1
ATOM 783 C CA . GLY A 1 97 ? -8.204 -8.874 6.169 1.00 85.75 97 GLY A CA 1
ATOM 784 C C . GLY A 1 97 ? -7.686 -9.364 4.811 1.00 85.75 97 GLY A C 1
ATOM 785 O O . GLY A 1 97 ? -7.087 -10.438 4.723 1.00 85.75 97 GLY A O 1
ATOM 786 N N . ILE A 1 98 ? -7.921 -8.609 3.734 1.00 90.69 98 ILE A N 1
ATOM 787 C CA . ILE A 1 98 ? -7.456 -8.935 2.378 1.00 90.69 98 ILE A CA 1
ATOM 788 C C . ILE A 1 98 ? -5.977 -8.572 2.223 1.00 90.69 98 ILE A C 1
ATOM 790 O O . ILE A 1 98 ? -5.217 -9.330 1.611 1.00 90.69 98 ILE A O 1
ATOM 794 N N . ILE A 1 99 ? -5.583 -7.424 2.778 1.00 92.25 99 ILE A N 1
ATOM 795 C CA . ILE A 1 99 ? -4.194 -6.984 2.903 1.00 92.25 99 ILE A CA 1
ATOM 796 C C . ILE A 1 99 ? -3.759 -7.174 4.364 1.00 92.25 99 ILE A C 1
ATOM 798 O O . ILE A 1 99 ? -4.497 -6.776 5.263 1.00 92.25 99 ILE A O 1
ATOM 802 N N . PRO A 1 100 ? -2.575 -7.751 4.639 1.00 89.00 100 PRO A N 1
ATOM 803 C CA . PRO A 1 100 ? -2.073 -7.861 6.003 1.00 89.00 100 PRO A CA 1
ATOM 804 C C . PRO A 1 100 ? -1.844 -6.489 6.647 1.00 89.00 100 PRO A C 1
ATOM 806 O O . PRO A 1 100 ? -1.143 -5.645 6.090 1.00 89.00 100 PRO A O 1
ATOM 809 N N . THR A 1 101 ? -2.364 -6.295 7.857 1.00 85.62 101 THR A N 1
ATOM 810 C CA . THR A 1 101 ? -2.093 -5.100 8.663 1.00 85.62 101 THR A CA 1
ATOM 811 C C . THR A 1 101 ? -0.728 -5.218 9.337 1.00 85.62 101 THR A C 1
ATOM 813 O O . THR A 1 101 ? -0.475 -6.170 10.076 1.00 85.62 101 THR A O 1
ATOM 816 N N . ASN A 1 102 ? 0.152 -4.243 9.119 1.00 84.38 102 ASN A N 1
ATOM 817 C CA . ASN A 1 102 ? 1.417 -4.119 9.839 1.00 84.38 102 ASN A CA 1
ATOM 818 C C . ASN A 1 102 ? 1.710 -2.646 10.167 1.00 84.38 102 ASN A C 1
ATOM 820 O O . ASN A 1 102 ? 1.203 -1.741 9.506 1.00 84.38 102 ASN A O 1
ATOM 824 N N . GLN A 1 103 ? 2.509 -2.414 11.212 1.00 83.25 103 GLN A N 1
ATOM 825 C CA . GLN A 1 103 ? 2.780 -1.070 11.728 1.00 83.25 103 GLN A CA 1
ATOM 826 C C . GLN A 1 103 ? 3.477 -0.180 10.694 1.00 83.25 103 GLN A C 1
ATOM 828 O O . GLN A 1 103 ? 3.069 0.962 10.520 1.00 83.25 103 GLN A O 1
ATOM 833 N N . ALA A 1 104 ? 4.477 -0.702 9.977 1.00 86.44 104 ALA A N 1
ATOM 834 C CA . ALA A 1 104 ? 5.212 0.063 8.970 1.00 86.44 104 ALA A CA 1
ATOM 835 C C . ALA A 1 104 ? 4.284 0.603 7.868 1.00 86.44 104 ALA A C 1
ATOM 837 O O . ALA A 1 104 ? 4.365 1.778 7.512 1.00 86.44 104 ALA A O 1
ATOM 838 N N . ASP A 1 105 ? 3.351 -0.221 7.388 1.00 87.81 105 ASP A N 1
ATOM 839 C CA . ASP A 1 105 ? 2.374 0.194 6.385 1.00 87.81 105 ASP A CA 1
ATOM 840 C C . ASP A 1 105 ? 1.387 1.220 6.937 1.00 87.81 105 ASP A C 1
ATOM 842 O O . ASP A 1 105 ? 1.079 2.185 6.244 1.00 87.81 105 ASP A O 1
ATOM 846 N N . L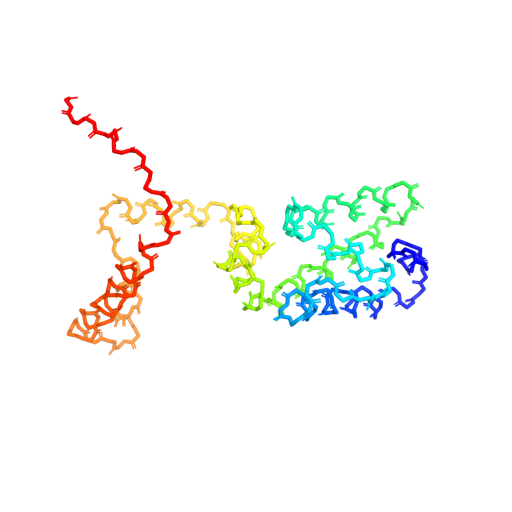EU A 1 106 ? 0.912 1.057 8.178 1.00 86.12 106 LEU A N 1
ATOM 847 C CA . LEU A 1 106 ? 0.031 2.044 8.810 1.00 86.12 106 LEU A CA 1
ATOM 848 C C . LEU A 1 106 ? 0.726 3.404 8.922 1.00 86.12 106 LEU A C 1
ATOM 850 O O . LEU A 1 106 ? 0.169 4.413 8.496 1.00 86.12 106 LEU A O 1
ATOM 854 N N . LEU A 1 107 ? 1.962 3.429 9.419 1.00 85.88 107 LEU A N 1
ATOM 855 C CA . LEU A 1 107 ? 2.768 4.646 9.498 1.00 85.88 107 LEU A CA 1
ATOM 856 C C . LEU A 1 107 ? 2.937 5.297 8.120 1.00 85.88 107 LEU A C 1
ATOM 858 O O . LEU A 1 107 ? 2.699 6.494 7.966 1.00 85.88 107 LEU A O 1
ATOM 862 N N . MET A 1 108 ? 3.250 4.502 7.093 1.00 85.25 108 MET A N 1
ATOM 863 C CA . MET A 1 108 ? 3.395 4.989 5.721 1.00 85.25 108 MET A CA 1
ATOM 864 C C . MET A 1 108 ? 2.088 5.545 5.145 1.00 85.25 108 MET A C 1
ATOM 866 O O . MET A 1 108 ? 2.114 6.575 4.475 1.00 85.25 108 MET A O 1
ATOM 870 N N . ILE A 1 109 ? 0.953 4.891 5.401 1.00 86.81 109 ILE A N 1
ATOM 871 C CA . ILE A 1 109 ? -0.375 5.320 4.944 1.00 86.81 109 ILE A CA 1
ATOM 872 C C . ILE A 1 109 ? -0.783 6.637 5.607 1.00 86.81 109 ILE A C 1
ATOM 874 O O . ILE A 1 109 ? -1.365 7.495 4.952 1.00 86.81 109 ILE A O 1
ATOM 878 N N . TYR A 1 110 ? -0.470 6.824 6.888 1.00 83.06 110 TYR A N 1
ATOM 879 C CA . TYR A 1 110 ? -0.786 8.058 7.611 1.00 83.06 110 TYR A CA 1
ATOM 880 C C . TYR A 1 110 ? 0.295 9.141 7.489 1.00 83.06 110 TYR A C 1
ATOM 882 O O . TYR A 1 110 ? 0.106 10.234 8.016 1.00 83.06 110 TYR A O 1
ATOM 890 N N . GLY A 1 111 ? 1.407 8.866 6.795 1.00 82.81 111 GLY A N 1
ATOM 891 C CA . GLY A 1 111 ? 2.522 9.809 6.667 1.00 82.81 111 GLY A CA 1
ATOM 892 C C . GLY A 1 111 ? 3.170 10.146 8.012 1.00 82.81 111 GLY A C 1
ATOM 893 O O . GLY A 1 111 ? 3.662 11.256 8.191 1.00 82.81 111 GLY A O 1
ATOM 894 N N . MET A 1 112 ? 3.127 9.207 8.957 1.00 83.88 112 MET A N 1
ATOM 895 C CA . MET A 1 112 ? 3.556 9.384 10.340 1.00 83.88 112 MET A CA 1
ATOM 896 C C . MET A 1 112 ? 4.898 8.690 10.570 1.00 83.88 112 MET A C 1
ATOM 898 O O . MET A 1 112 ? 5.118 7.569 10.111 1.00 83.88 112 MET A O 1
ATOM 902 N N . SER A 1 113 ? 5.801 9.336 11.302 1.00 85.31 113 SER A N 1
ATOM 903 C CA . SER A 1 113 ? 7.035 8.707 11.774 1.00 85.31 113 SER A CA 1
ATOM 904 C C . SER A 1 113 ? 6.780 7.781 12.966 1.00 85.31 113 SER A C 1
ATOM 906 O O . SER A 1 113 ? 5.841 7.962 13.739 1.00 85.31 113 SER A O 1
ATOM 908 N N . GLU A 1 114 ? 7.667 6.808 13.169 1.00 82.94 114 GLU A N 1
ATOM 909 C CA . GLU A 1 114 ? 7.604 5.922 14.336 1.00 82.94 114 GLU A CA 1
ATOM 910 C C . GLU A 1 114 ? 7.692 6.708 15.653 1.00 82.94 114 GLU A C 1
ATOM 912 O O . GLU A 1 114 ? 6.939 6.440 16.579 1.00 82.94 114 GLU A O 1
ATOM 917 N N . SER A 1 115 ? 8.524 7.751 15.719 1.00 85.12 115 SER A N 1
ATOM 918 C CA . SER A 1 115 ? 8.616 8.620 16.898 1.00 85.12 115 SER A CA 1
ATOM 919 C C . SER A 1 115 ? 7.337 9.407 17.185 1.00 85.12 115 SER A C 1
ATOM 921 O O . SER A 1 115 ? 6.991 9.588 18.349 1.00 85.12 115 SER A O 1
ATOM 923 N N . GLU A 1 116 ? 6.638 9.886 16.151 1.00 83.75 116 GLU A N 1
ATOM 924 C CA . GLU A 1 116 ? 5.345 10.563 16.327 1.00 83.75 116 GLU A CA 1
ATOM 925 C C . GLU A 1 116 ? 4.286 9.581 16.824 1.00 83.75 116 GLU A C 1
ATOM 927 O O . GLU A 1 116 ? 3.510 9.911 17.718 1.00 83.75 116 GLU A O 1
ATOM 932 N N . PHE A 1 117 ? 4.291 8.357 16.298 1.00 83.25 117 PHE A N 1
ATOM 933 C CA . PHE A 1 117 ? 3.397 7.304 16.758 1.00 83.25 117 PHE A CA 1
ATOM 934 C C . PHE A 1 117 ? 3.663 6.910 18.213 1.00 83.25 117 PHE A C 1
ATOM 936 O O . PHE A 1 117 ? 2.732 6.854 19.011 1.00 83.25 117 PHE A O 1
ATOM 943 N N . GLU A 1 118 ? 4.927 6.706 18.585 1.00 82.94 118 GLU A N 1
ATOM 944 C CA . GLU A 1 118 ? 5.314 6.404 19.965 1.00 82.94 118 GLU A CA 1
ATOM 945 C C . GLU A 1 118 ? 4.961 7.545 20.922 1.00 82.94 118 GLU A C 1
ATOM 947 O O . GLU A 1 118 ? 4.495 7.291 22.030 1.00 82.94 118 GLU A O 1
ATOM 952 N N . ALA A 1 119 ? 5.103 8.806 20.502 1.00 83.81 119 ALA A N 1
ATOM 953 C CA . ALA A 1 119 ? 4.659 9.945 21.302 1.00 83.81 119 ALA A CA 1
ATOM 954 C C . ALA A 1 119 ? 3.143 9.895 21.562 1.00 83.81 119 ALA A C 1
ATOM 956 O O . ALA A 1 119 ? 2.713 10.038 22.705 1.00 83.81 119 ALA A O 1
ATOM 957 N N . ILE A 1 120 ? 2.338 9.598 20.534 1.00 80.94 120 ILE A N 1
ATOM 958 C CA . ILE A 1 120 ? 0.885 9.425 20.682 1.00 80.94 120 ILE A CA 1
ATOM 959 C C . ILE A 1 120 ? 0.565 8.248 21.617 1.00 80.94 120 ILE A C 1
ATOM 961 O O . ILE A 1 120 ? -0.323 8.359 22.464 1.00 80.94 120 ILE A O 1
ATOM 965 N N . LEU A 1 121 ? 1.284 7.127 21.505 1.00 80.25 121 LEU A N 1
ATOM 966 C CA . LEU A 1 121 ?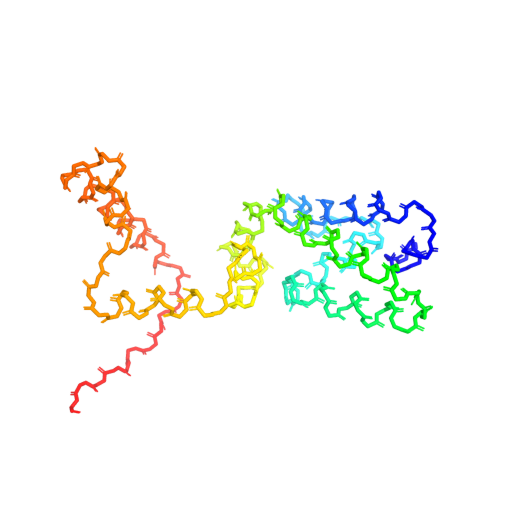 1.096 5.977 22.393 1.00 80.25 121 LEU A CA 1
ATOM 967 C C . LEU A 1 121 ? 1.462 6.293 23.845 1.00 80.25 121 LEU A C 1
ATOM 969 O O . LEU A 1 121 ? 0.764 5.840 24.755 1.00 80.25 121 LEU A O 1
ATOM 973 N N . GLN A 1 122 ? 2.529 7.059 24.076 1.00 81.62 122 GLN A N 1
ATOM 974 C CA . GLN A 1 122 ? 2.926 7.512 25.410 1.00 81.62 122 GLN A CA 1
ATOM 975 C C . GLN A 1 122 ? 1.877 8.443 26.015 1.00 81.62 122 GLN A C 1
ATOM 977 O O . GLN A 1 122 ? 1.497 8.252 27.171 1.00 81.62 122 GLN A O 1
ATOM 982 N N . ASP A 1 123 ? 1.347 9.380 25.228 1.00 80.88 123 ASP A N 1
ATOM 983 C CA . ASP A 1 123 ? 0.260 10.258 25.657 1.00 80.88 123 ASP A CA 1
ATOM 984 C C . ASP A 1 123 ? -0.956 9.426 26.090 1.00 80.88 123 ASP A C 1
ATOM 986 O O . ASP A 1 123 ? -1.410 9.552 27.230 1.00 80.88 123 ASP A O 1
ATOM 990 N N . ILE A 1 124 ? -1.412 8.491 25.248 1.00 76.69 124 ILE A N 1
ATOM 991 C CA . ILE A 1 124 ? -2.532 7.588 25.568 1.00 76.69 124 ILE A CA 1
ATOM 992 C C . ILE A 1 124 ? -2.242 6.768 26.834 1.00 76.69 124 ILE A C 1
ATOM 994 O O . ILE A 1 124 ? -3.080 6.681 27.732 1.00 76.69 124 ILE A O 1
ATOM 998 N N . SER A 1 125 ? -1.043 6.193 26.943 1.00 76.12 125 SER A N 1
ATOM 999 C CA . SER A 1 125 ? -0.645 5.352 28.083 1.00 76.12 125 SER A CA 1
ATOM 1000 C C . SER A 1 125 ? -0.530 6.137 29.392 1.00 76.12 125 SER A C 1
ATOM 1002 O O . SER A 1 125 ? -0.720 5.574 30.469 1.00 76.12 125 SER A O 1
ATOM 1004 N N . SER A 1 126 ? -0.248 7.439 29.316 1.00 82.44 126 SER A N 1
ATOM 1005 C CA . SER A 1 126 ? -0.222 8.348 30.467 1.00 82.44 126 SER A CA 1
ATOM 1006 C C . SER A 1 126 ? -1.617 8.799 30.926 1.00 82.44 126 SER A C 1
ATOM 1008 O O . SER A 1 126 ? -1.737 9.528 31.912 1.00 82.44 126 SER A O 1
ATOM 1010 N N . GLY A 1 127 ? -2.675 8.352 30.239 1.00 74.31 127 GLY A N 1
ATOM 1011 C CA . GLY A 1 127 ? -4.057 8.750 30.496 1.00 74.31 127 GLY A CA 1
ATOM 1012 C C . GLY A 1 127 ? -4.452 10.063 29.820 1.00 74.31 127 GLY A C 1
ATOM 1013 O O . GLY A 1 127 ? -5.502 10.618 30.145 1.00 74.31 127 GLY A O 1
ATOM 1014 N N . ALA A 1 128 ? -3.634 10.582 28.896 1.00 77.88 128 ALA A N 1
ATOM 1015 C CA . ALA A 1 128 ? -4.067 11.665 28.031 1.00 77.88 128 ALA A CA 1
ATOM 1016 C C . ALA A 1 128 ? -5.053 11.115 26.996 1.00 77.88 128 ALA A C 1
ATOM 1018 O O . ALA A 1 128 ? -4.8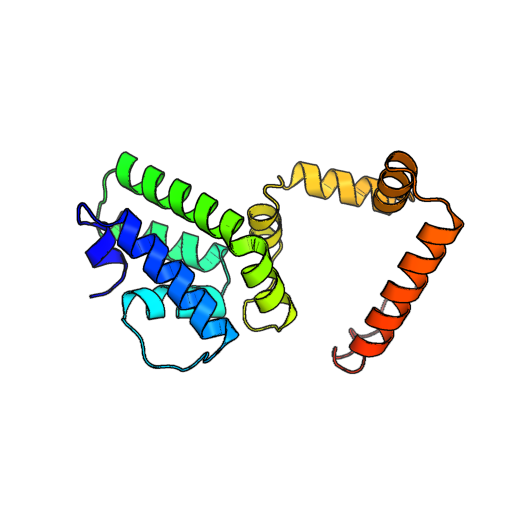40 10.054 26.412 1.00 77.88 128 ALA A O 1
ATOM 1019 N N . ASN A 1 129 ? -6.118 11.870 26.733 1.00 79.31 129 ASN A N 1
ATOM 1020 C CA . ASN A 1 129 ? -7.095 11.542 25.702 1.00 79.31 129 ASN A CA 1
ATOM 1021 C C . ASN A 1 129 ? -6.881 12.469 24.495 1.00 79.31 129 ASN A C 1
ATOM 1023 O O . ASN A 1 129 ? -7.595 13.469 24.359 1.00 79.31 129 ASN A O 1
ATOM 1027 N N . PRO A 1 130 ? -5.890 12.205 23.618 1.00 74.44 130 PRO A N 1
ATOM 1028 C CA . PRO A 1 130 ? -5.557 13.097 22.507 1.00 74.44 130 PRO A CA 1
ATOM 1029 C C . PRO A 1 130 ? -6.720 13.243 21.519 1.00 74.44 130 PRO A C 1
ATOM 1031 O O . PRO A 1 130 ? -6.954 14.334 21.002 1.00 74.44 130 PRO A O 1
ATOM 1034 N N . PHE A 1 131 ? -7.508 12.181 21.316 1.00 78.75 131 PHE A N 1
ATOM 1035 C CA . PHE A 1 131 ? -8.709 12.229 20.479 1.00 78.75 131 PHE A CA 1
ATOM 1036 C C . PHE A 1 131 ? -9.802 13.123 21.086 1.00 78.75 131 PHE A C 1
ATOM 1038 O O . PHE A 1 131 ? -10.349 13.979 20.393 1.00 78.75 131 PHE A O 1
ATOM 1045 N N . GLU A 1 132 ? -10.072 13.003 22.390 1.00 86.12 132 GLU A N 1
ATOM 1046 C CA . GLU A 1 132 ? -11.007 13.895 23.095 1.00 86.12 132 GLU A CA 1
ATOM 1047 C C . GLU A 1 132 ? -10.520 15.338 23.089 1.00 86.12 132 GLU A C 1
ATOM 1049 O O . GLU A 1 132 ? -11.292 16.251 22.816 1.00 86.12 132 GLU A O 1
ATOM 1054 N N . SER A 1 133 ? -9.225 15.541 23.328 1.00 84.69 133 SER A N 1
ATOM 1055 C CA . SER A 1 133 ? -8.585 16.857 23.329 1.00 84.69 133 SER A CA 1
ATOM 1056 C C . SER A 1 133 ? -8.720 17.531 21.966 1.00 84.69 133 SER A C 1
ATOM 1058 O O . SER A 1 133 ? -9.072 18.708 21.885 1.00 84.69 133 SER A O 1
ATOM 1060 N N . TRP A 1 134 ? -8.520 16.774 20.884 1.00 84.69 134 TRP A N 1
ATOM 1061 C CA . TRP A 1 134 ? -8.755 17.247 19.525 1.00 84.69 134 TRP A CA 1
ATOM 1062 C C . TRP A 1 134 ? -10.236 17.560 19.270 1.00 84.69 134 TRP A C 1
ATOM 1064 O O . TRP A 1 134 ? -10.543 18.622 18.727 1.00 84.69 134 TRP A O 1
ATOM 1074 N N . MET A 1 135 ? -11.168 16.699 19.689 1.00 82.94 135 MET A N 1
ATOM 1075 C CA . MET A 1 135 ? -12.607 16.945 19.529 1.00 82.94 135 MET A CA 1
ATOM 1076 C C . MET A 1 135 ? -13.052 18.204 20.287 1.00 82.94 135 MET A C 1
ATOM 1078 O O . MET A 1 135 ? -13.728 19.061 19.717 1.00 82.94 135 MET A O 1
ATOM 1082 N N . LEU A 1 136 ? -12.612 18.379 21.534 1.00 87.56 136 LEU A N 1
ATOM 1083 C CA . LEU A 1 136 ? -12.880 19.583 22.324 1.00 87.56 136 LEU A CA 1
ATOM 1084 C C . LEU A 1 136 ? -12.319 20.837 21.638 1.00 87.56 136 LEU A C 1
ATOM 1086 O O . LEU A 1 136 ? -13.028 21.835 21.505 1.00 87.56 136 LEU A O 1
ATOM 1090 N N . ALA A 1 137 ? -11.079 20.780 21.135 1.00 86.75 137 ALA A N 1
ATOM 1091 C CA . ALA A 1 137 ? -10.451 21.887 20.408 1.00 86.75 137 ALA A CA 1
ATOM 1092 C C . ALA A 1 137 ? -11.187 22.252 19.104 1.00 86.75 137 ALA A C 1
ATOM 1094 O O . ALA A 1 137 ? -11.121 23.397 18.659 1.00 86.75 137 ALA A O 1
ATOM 1095 N N . ASN A 1 138 ? -11.922 21.304 18.518 1.00 85.56 138 ASN A N 1
ATOM 1096 C CA . ASN A 1 138 ? -12.739 21.499 17.319 1.00 85.56 138 ASN A CA 1
ATOM 1097 C C . ASN A 1 138 ? -14.226 21.763 17.631 1.00 85.56 138 ASN A C 1
ATOM 1099 O O . ASN A 1 138 ? -15.064 21.713 16.732 1.00 85.56 138 ASN A O 1
ATOM 1103 N N . GLY A 1 139 ? -14.565 22.078 18.886 1.00 85.62 139 GLY A N 1
ATOM 1104 C CA . GLY A 1 139 ? -15.892 22.566 19.274 1.00 85.62 139 GLY A CA 1
ATOM 1105 C C . GLY A 1 139 ? -16.926 21.482 19.583 1.00 85.62 139 GLY A C 1
ATOM 1106 O O . GLY A 1 139 ? -18.110 21.798 19.708 1.00 85.62 139 GLY A O 1
ATOM 1107 N N . TYR A 1 140 ? -16.512 20.224 19.729 1.00 87.81 140 TYR A N 1
ATOM 1108 C CA . TYR A 1 140 ? -17.394 19.168 20.219 1.00 87.81 140 TYR A CA 1
ATOM 1109 C C . TYR A 1 140 ? -17.589 19.320 21.730 1.00 87.81 140 TYR A C 1
ATOM 1111 O O . TYR A 1 140 ? -16.639 19.529 22.479 1.00 87.81 140 TYR A O 1
ATOM 1119 N N . SER A 1 141 ? -18.830 19.204 22.193 1.00 91.06 141 SER A N 1
ATOM 1120 C CA . SER A 1 141 ? -19.146 19.143 23.624 1.00 91.06 141 SER A CA 1
ATOM 1121 C C . SER A 1 141 ? -18.843 17.758 24.203 1.00 91.06 141 SER A C 1
ATOM 1123 O O . SER A 1 141 ? -18.912 16.758 23.488 1.00 91.06 141 SER A O 1
ATOM 1125 N N . SER A 1 142 ? -18.606 17.671 25.516 1.00 89.06 142 SER A N 1
ATOM 1126 C CA . SER A 1 142 ? -18.409 16.385 26.208 1.00 89.06 142 SER A CA 1
ATOM 1127 C C . SER A 1 142 ? -19.552 15.397 25.947 1.00 89.06 142 SER A C 1
ATOM 1129 O O . SER A 1 142 ? -19.305 14.230 25.685 1.00 89.06 142 SER A O 1
ATOM 1131 N N . GLN A 1 143 ? -20.800 15.877 25.885 1.00 88.44 143 GLN A N 1
ATOM 1132 C CA . GLN A 1 143 ? -21.955 15.029 25.578 1.00 88.44 143 GLN A CA 1
ATOM 1133 C C . GLN A 1 143 ? -21.884 14.413 24.169 1.00 88.44 143 GLN A C 1
ATOM 1135 O O . GLN A 1 143 ? -22.298 13.273 23.972 1.00 88.44 143 GLN A O 1
ATOM 1140 N N . GLN A 1 144 ? -21.388 15.158 23.178 1.00 82.12 144 GLN A N 1
ATOM 1141 C CA . GLN A 1 144 ? -21.212 14.642 21.817 1.00 82.12 144 GLN A CA 1
ATOM 1142 C C . GLN A 1 144 ? -20.063 13.637 21.751 1.00 82.12 144 GLN A C 1
ATOM 1144 O O . GLN A 1 144 ? -20.177 12.632 21.056 1.00 82.12 144 GLN A O 1
ATOM 1149 N N . ILE A 1 145 ? -18.990 13.885 22.499 1.00 86.69 145 ILE A N 1
ATOM 1150 C CA . ILE A 1 145 ? -17.855 12.967 22.624 1.00 86.69 145 ILE A CA 1
ATOM 1151 C C . ILE A 1 145 ? -18.314 11.632 23.230 1.00 86.69 145 ILE A C 1
ATOM 1153 O O . ILE A 1 145 ? -18.082 10.582 22.633 1.00 86.69 145 ILE A O 1
ATOM 1157 N N . ASP A 1 146 ? -19.070 11.669 24.330 1.00 86.31 146 ASP A N 1
ATOM 1158 C CA . ASP A 1 146 ? -19.633 10.469 24.965 1.00 86.31 146 ASP A CA 1
ATOM 1159 C C . ASP A 1 146 ? -20.525 9.673 23.998 1.00 86.31 146 ASP A C 1
ATOM 1161 O O . ASP A 1 146 ? -20.478 8.443 23.948 1.00 86.31 146 ASP A O 1
ATOM 1165 N N . GLN A 1 147 ? -21.338 10.365 23.194 1.00 81.88 147 GLN A N 1
ATOM 1166 C CA . GLN A 1 147 ? -22.181 9.727 22.179 1.00 81.88 147 GLN A CA 1
ATOM 1167 C C . GLN A 1 147 ? -21.357 9.054 21.077 1.00 81.88 147 GLN A C 1
ATOM 1169 O O . GLN A 1 147 ? -21.718 7.963 20.632 1.00 81.88 147 GLN A O 1
ATOM 1174 N N . ILE A 1 148 ? -20.262 9.680 20.640 1.00 82.44 148 ILE A N 1
ATOM 1175 C CA . ILE A 1 148 ? -19.347 9.110 19.646 1.00 82.44 148 ILE A CA 1
ATOM 1176 C C . ILE A 1 148 ? -18.718 7.826 20.194 1.00 82.44 148 ILE A C 1
ATOM 1178 O O . ILE A 1 148 ? -18.774 6.798 19.517 1.00 82.44 148 ILE A O 1
ATOM 1182 N N . TYR A 1 149 ? -18.212 7.840 21.430 1.00 83.44 149 TYR A N 1
ATOM 1183 C CA . TYR A 1 149 ? -17.659 6.635 22.051 1.00 83.44 149 TYR A CA 1
ATOM 1184 C C . TYR A 1 149 ? -18.692 5.520 22.192 1.00 83.44 149 TYR A C 1
ATOM 1186 O O . TYR A 1 149 ? -18.420 4.395 21.790 1.00 83.44 149 TYR A O 1
ATOM 1194 N N . GLN A 1 150 ? -19.923 5.823 22.614 1.00 80.19 150 GLN A N 1
ATOM 1195 C CA . GLN A 1 150 ? -20.991 4.816 22.679 1.00 80.19 150 GLN A CA 1
ATOM 1196 C C . GLN A 1 150 ? -21.304 4.163 21.323 1.00 80.19 150 GLN A C 1
ATOM 1198 O O . GLN A 1 150 ? -21.707 2.997 21.272 1.00 80.19 150 GLN A O 1
ATOM 1203 N N . ILE A 1 151 ? -21.173 4.904 20.217 1.00 76.88 151 ILE A N 1
ATOM 1204 C CA . ILE A 1 151 ? -21.349 4.359 18.865 1.00 76.88 151 ILE A CA 1
ATOM 1205 C C . ILE A 1 151 ? -20.178 3.441 18.509 1.00 76.88 151 ILE A C 1
ATOM 1207 O O . ILE A 1 151 ? -20.418 2.339 18.010 1.00 76.88 151 ILE A O 1
ATOM 1211 N N . ILE A 1 152 ? -18.945 3.875 18.786 1.00 77.44 152 ILE A N 1
ATOM 1212 C CA . ILE A 1 152 ? -17.722 3.101 18.538 1.00 77.44 152 ILE A CA 1
ATOM 1213 C C . ILE A 1 152 ? -17.739 1.808 19.356 1.00 77.44 152 ILE A C 1
ATOM 1215 O O . ILE A 1 152 ? -17.597 0.736 18.776 1.00 77.44 152 ILE A O 1
ATOM 1219 N N . ASP A 1 153 ? -18.022 1.874 20.655 1.00 75.75 153 ASP A N 1
ATOM 1220 C CA . ASP A 1 153 ? -18.108 0.706 21.538 1.00 75.75 153 ASP A CA 1
ATOM 1221 C C . ASP A 1 153 ? -19.156 -0.288 21.042 1.00 75.75 153 ASP A C 1
ATOM 1223 O O . ASP A 1 153 ? -18.910 -1.489 20.934 1.00 75.75 153 ASP A O 1
ATOM 1227 N N . ARG A 1 154 ? -20.339 0.207 20.658 1.00 72.06 154 ARG A N 1
ATOM 1228 C CA . ARG A 1 154 ? -21.398 -0.643 20.101 1.00 72.06 154 ARG A CA 1
ATOM 1229 C C . ARG A 1 154 ? -20.974 -1.295 18.785 1.00 72.06 154 ARG A C 1
ATOM 1231 O O . ARG A 1 154 ? -21.417 -2.406 18.492 1.00 72.06 154 ARG A O 1
ATOM 1238 N N . TRP A 1 155 ? -20.180 -0.604 17.975 1.00 70.31 155 TRP A N 1
ATOM 1239 C CA . TRP A 1 155 ? -19.640 -1.139 16.730 1.00 70.31 155 TRP A CA 1
ATOM 1240 C C . TRP A 1 155 ? -18.557 -2.191 16.992 1.00 70.31 155 TRP A C 1
ATOM 1242 O O . TRP A 1 155 ? -18.623 -3.270 16.407 1.00 70.31 155 TRP A O 1
ATOM 1252 N N . LEU A 1 156 ? -17.642 -1.943 17.931 1.00 66.62 156 LEU A N 1
ATOM 1253 C CA . LEU A 1 156 ? -16.612 -2.895 18.350 1.00 66.62 156 LEU A CA 1
ATOM 1254 C C . LEU A 1 156 ? -17.237 -4.179 18.903 1.00 66.62 156 LEU A C 1
ATOM 1256 O O . LEU A 1 156 ? -16.953 -5.255 18.387 1.00 66.62 156 LEU A O 1
ATOM 1260 N N . VAL A 1 157 ? -18.200 -4.076 19.824 1.00 71.06 157 VAL A N 1
ATOM 1261 C CA . VAL A 1 157 ? -18.914 -5.239 20.390 1.00 71.06 157 VAL A CA 1
ATOM 1262 C C . VAL A 1 157 ? -19.657 -6.041 19.315 1.00 71.06 157 VAL A C 1
ATOM 1264 O O . VAL A 1 157 ? -19.702 -7.269 19.360 1.00 71.06 157 VAL A O 1
ATOM 1267 N N . LYS A 1 158 ? -20.241 -5.373 18.312 1.00 58.75 158 LYS A N 1
ATOM 1268 C CA . LYS A 1 158 ? -20.882 -6.061 17.177 1.00 58.75 158 LYS A CA 1
ATOM 1269 C C . LYS A 1 158 ? -19.881 -6.784 16.274 1.00 58.75 158 LYS A C 1
ATOM 1271 O O . LYS A 1 158 ? -20.264 -7.749 15.616 1.00 58.75 158 LYS A O 1
ATOM 1276 N N . THR A 1 159 ? -18.638 -6.319 16.233 1.00 53.38 159 THR A N 1
ATOM 1277 C CA . THR A 1 159 ? -17.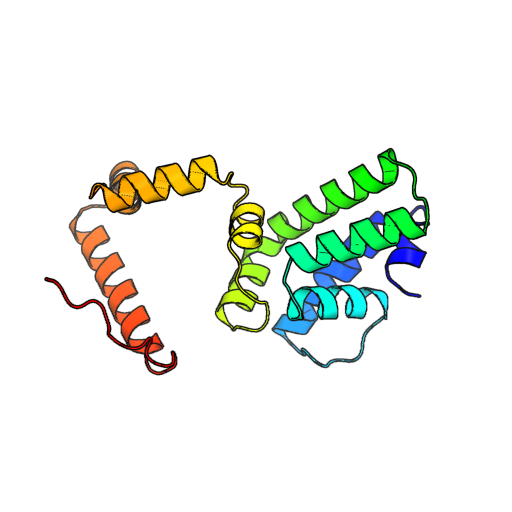574 -6.846 15.369 1.00 53.38 159 THR A CA 1
ATOM 1278 C C . THR A 1 159 ? -16.751 -7.933 16.080 1.00 53.38 159 THR A C 1
ATOM 1280 O O . THR A 1 159 ? -16.282 -8.869 15.435 1.00 53.38 159 THR A O 1
ATOM 1283 N N . GLU A 1 160 ? -16.676 -7.908 17.416 1.00 47.56 160 GLU A N 1
ATOM 1284 C CA . GLU A 1 160 ? -16.045 -8.935 18.267 1.00 47.56 160 GLU A CA 1
ATOM 1285 C C . GLU A 1 160 ? -16.723 -10.317 18.227 1.00 47.56 160 GLU A C 1
ATOM 1287 O O . GLU A 1 160 ? -16.159 -11.288 18.723 1.00 47.56 160 GLU A O 1
ATOM 1292 N N . LEU A 1 161 ? -17.865 -10.474 17.547 1.00 46.12 161 LEU A N 1
ATOM 1293 C CA . LEU A 1 161 ? -18.392 -11.803 17.201 1.00 46.12 161 LEU A CA 1
ATOM 1294 C C . LEU A 1 161 ? -17.594 -12.518 16.087 1.00 46.12 161 LEU A C 1
ATOM 1296 O O . LEU A 1 161 ? -17.896 -13.674 15.800 1.00 46.12 161 LEU A O 1
ATOM 1300 N N . ASN A 1 162 ? -16.579 -11.878 15.485 1.00 41.06 162 ASN A N 1
ATOM 1301 C CA . ASN A 1 162 ? -15.761 -12.452 14.405 1.00 41.06 162 ASN A CA 1
ATOM 1302 C C . ASN A 1 162 ? -14.232 -12.388 14.611 1.00 41.06 162 ASN A C 1
ATOM 1304 O O . ASN A 1 162 ? -13.494 -12.793 13.713 1.00 41.06 162 ASN A O 1
ATOM 1308 N N . PHE A 1 163 ? -13.727 -11.953 15.770 1.00 35.72 163 PHE A N 1
ATOM 1309 C CA . PHE A 1 163 ? -12.304 -12.113 16.102 1.00 35.72 163 PHE A CA 1
ATOM 1310 C C . PHE A 1 163 ? -12.120 -13.348 16.997 1.00 35.72 163 PHE A C 1
ATOM 1312 O O . PHE A 1 163 ? -12.796 -13.451 18.021 1.00 35.72 163 PHE A O 1
ATOM 1319 N N . PRO A 1 164 ? -11.235 -14.312 16.661 1.00 34.84 164 PRO A N 1
ATOM 1320 C CA . PRO A 1 164 ? -10.919 -15.392 17.585 1.00 34.84 164 PRO A CA 1
ATOM 1321 C C . PRO A 1 164 ? -10.318 -14.774 18.846 1.00 34.84 164 PRO A C 1
ATOM 1323 O O . PRO A 1 164 ? -9.311 -14.067 18.776 1.00 34.84 164 PRO A O 1
ATOM 1326 N N . ALA A 1 165 ? -10.975 -15.024 19.979 1.00 34.78 165 ALA A N 1
ATOM 1327 C CA . ALA A 1 165 ? -10.580 -14.539 21.290 1.00 34.78 165 ALA A CA 1
ATOM 1328 C C . ALA A 1 165 ? -9.071 -14.725 21.495 1.00 34.78 165 ALA A C 1
ATOM 1330 O O . ALA A 1 165 ? -8.543 -15.841 21.451 1.00 34.78 165 ALA A O 1
ATOM 1331 N N . ARG A 1 166 ? -8.370 -13.610 21.708 1.00 31.20 166 ARG A N 1
ATOM 1332 C CA . ARG A 1 166 ? -7.011 -13.636 22.239 1.00 31.20 166 ARG A CA 1
ATOM 1333 C C . ARG A 1 166 ? -7.114 -14.298 23.621 1.00 31.20 166 ARG A C 1
ATOM 1335 O O . ARG A 1 166 ? -7.981 -13.895 24.389 1.00 31.20 166 ARG A O 1
ATOM 1342 N N . PRO A 1 167 ? -6.311 -15.324 23.938 1.00 36.44 167 PRO A N 1
ATOM 1343 C CA . PRO A 1 167 ? -6.428 -16.000 25.219 1.00 36.44 167 PRO A CA 1
ATOM 1344 C C . PRO A 1 167 ? -6.116 -15.017 26.350 1.00 36.44 167 PRO A C 1
ATOM 1346 O O . PRO A 1 167 ? -5.025 -14.444 26.395 1.00 36.44 167 PRO A O 1
ATOM 1349 N N . ASP A 1 168 ? -7.090 -14.847 27.243 1.00 38.19 168 ASP A N 1
ATOM 1350 C CA . ASP A 1 168 ? -6.958 -14.166 28.524 1.00 38.19 168 ASP A CA 1
ATOM 1351 C C . ASP A 1 168 ? -5.782 -14.763 29.295 1.00 38.19 168 ASP A C 1
ATOM 1353 O O . ASP A 1 168 ? -5.862 -15.872 29.816 1.00 38.19 168 ASP A O 1
ATOM 1357 N N . ASN A 1 169 ? -4.668 -14.042 29.348 1.00 39.28 169 ASN A N 1
ATOM 1358 C CA . ASN A 1 169 ? -3.616 -14.278 30.327 1.00 39.28 169 ASN A CA 1
ATOM 1359 C C . ASN A 1 169 ? -2.855 -12.976 30.574 1.00 39.28 169 ASN A C 1
ATOM 1361 O O . ASN A 1 169 ? -1.697 -12.824 30.198 1.00 39.28 169 ASN A O 1
ATOM 1365 N N . PHE A 1 170 ? -3.510 -12.051 31.268 1.00 32.84 170 PHE A N 1
ATOM 1366 C CA . PHE A 1 170 ? -2.804 -11.143 32.163 1.00 32.84 170 PHE A CA 1
ATOM 1367 C C . PHE A 1 170 ? -3.329 -11.379 33.576 1.00 32.84 170 PHE A C 1
ATOM 1369 O O . PHE A 1 170 ? -4.242 -10.716 34.059 1.00 32.84 170 PHE A O 1
ATOM 1376 N N . ASN A 1 171 ? -2.744 -12.394 34.217 1.00 30.36 171 ASN A N 1
ATOM 1377 C CA . ASN A 1 171 ? -2.753 -12.511 35.667 1.00 30.36 171 ASN A CA 1
ATOM 1378 C C . ASN A 1 171 ? -2.030 -11.288 36.241 1.00 30.36 171 ASN A C 1
ATOM 1380 O O . ASN A 1 171 ? -0.825 -11.130 36.050 1.00 30.36 171 ASN A O 1
ATOM 1384 N N . LEU A 1 172 ? -2.784 -10.448 36.943 1.00 33.44 172 LEU A N 1
ATOM 1385 C CA . LEU A 1 172 ? -2.259 -9.516 37.929 1.00 33.44 172 LEU A CA 1
ATOM 1386 C C . LEU A 1 172 ? -1.769 -10.328 39.134 1.00 33.44 172 LEU A C 1
ATOM 1388 O O . LEU A 1 172 ? -2.572 -10.991 39.788 1.00 33.44 172 LEU A O 1
ATOM 1392 N N . ASN A 1 173 ? -0.467 -10.262 39.405 1.00 31.66 173 ASN A N 1
ATOM 1393 C CA . ASN A 1 173 ? 0.136 -10.444 40.726 1.00 31.66 173 ASN A CA 1
ATOM 1394 C C . ASN A 1 173 ? 1.347 -9.521 40.833 1.00 31.66 173 ASN A C 1
ATOM 1396 O O . ASN A 1 173 ? 2.181 -9.560 39.900 1.00 31.66 173 ASN A O 1
#

Secondary structure (DSSP, 8-state):
--HHHHHTSTTHHHHHHHHHHHHHHHHHH-TT----HHHHHHHHHHHHHHHHHHHHHHHHHHHHTT--HHHHHHHHHHHHHHHHHTHHHHHHHHHTTSS---HHHHHHHHT--HHHHHHHHHHHHTT--HHHHHHHHTT--HHHHHHHHHHHHHHHHHHTTSS----------

Radius of gyration: 20.27 Å; chains: 1; bounding box: 42×39×61 Å